Protein AF-A0A6M3LKE5-F1 (afdb_monomer)

Mean predicted aligned error: 8.98 Å

Secondary structure (DSSP, 8-state):
---------GGGGGGSPPPPTT-EEEEEEEEEETTT--EEEEEEEEEEETTTTEE--HHHHTSTTSSHHHHHHHHHHTTT-------PPP-SSSEEEEEEESS-TTSEEEEEGGGGTTS-----

Sequence (124 aa):
MMEIKFTKDYEFFRHDPPHNEGENVRTIVTIRDNKTGEERTYESYCIWDEDSQCPCTFIWEEGNYSCDCNRKIFFGQAMGEEYDDDETPCGDNAYSVKIVSKKNPSIVIYRDGYYELEATNERD

Structure (mmCIF, N/CA/C/O backbone):
data_AF-A0A6M3LKE5-F1
#
_entry.id   AF-A0A6M3LKE5-F1
#
loop_
_atom_site.group_PDB
_atom_site.id
_atom_site.type_symbol
_atom_site.label_atom_id
_atom_site.label_alt_id
_atom_site.label_comp_id
_ato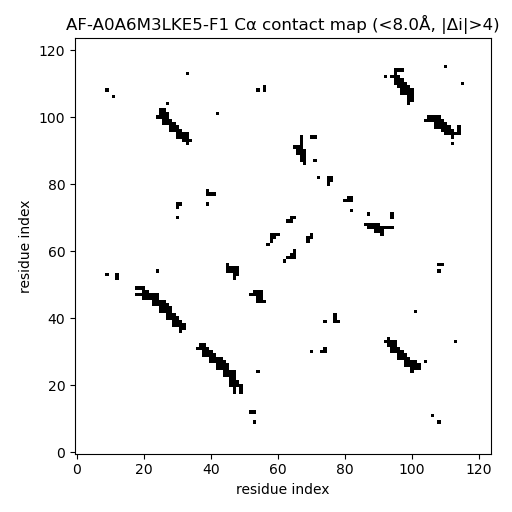m_site.label_asym_id
_atom_site.label_entity_id
_atom_site.label_seq_id
_atom_site.pdbx_PDB_ins_code
_atom_site.Cartn_x
_atom_site.Cartn_y
_atom_site.Cartn_z
_atom_site.occupancy
_atom_site.B_iso_or_equiv
_atom_site.auth_seq_id
_atom_site.auth_comp_id
_atom_site.auth_asym_id
_atom_site.auth_atom_id
_atom_site.pdbx_PDB_model_num
ATOM 1 N N . MET A 1 1 ? -18.842 -22.023 -0.835 1.00 36.53 1 MET A N 1
ATOM 2 C CA . MET A 1 1 ? -17.414 -21.722 -1.054 1.00 36.53 1 MET A CA 1
ATOM 3 C C . MET A 1 1 ? -17.371 -20.743 -2.202 1.00 36.53 1 MET A C 1
ATOM 5 O O . MET A 1 1 ? -17.731 -21.128 -3.304 1.00 36.53 1 MET A O 1
ATOM 9 N N . MET A 1 2 ? -17.113 -19.474 -1.911 1.00 27.34 2 MET A N 1
ATOM 10 C CA . MET A 1 2 ? -17.012 -18.429 -2.924 1.00 27.34 2 MET A CA 1
ATOM 11 C C . MET A 1 2 ? -15.529 -18.339 -3.287 1.00 27.34 2 MET A C 1
ATOM 13 O O . MET A 1 2 ? -14.712 -18.076 -2.409 1.00 27.34 2 MET A O 1
ATOM 17 N N . GLU A 1 3 ? -15.175 -18.683 -4.525 1.00 27.33 3 GLU A N 1
ATOM 18 C CA . GLU A 1 3 ? -13.821 -18.470 -5.040 1.00 27.33 3 GLU A CA 1
ATOM 19 C C . GLU A 1 3 ? -13.603 -16.964 -5.185 1.00 27.33 3 GLU A C 1
ATOM 21 O O . GLU A 1 3 ? -14.234 -16.316 -6.021 1.00 27.33 3 GLU A O 1
ATOM 26 N N . ILE A 1 4 ? -12.727 -16.412 -4.350 1.00 30.75 4 ILE A N 1
ATOM 27 C CA . ILE A 1 4 ? -12.214 -15.054 -4.511 1.00 30.75 4 ILE A CA 1
ATOM 28 C C . ILE A 1 4 ? -11.235 -15.108 -5.686 1.00 30.75 4 ILE A C 1
ATOM 30 O O . ILE A 1 4 ? -10.221 -15.805 -5.634 1.00 30.75 4 ILE A O 1
ATOM 34 N N . LYS A 1 5 ? -11.580 -14.437 -6.786 1.00 30.30 5 LYS A N 1
ATOM 35 C CA . LYS A 1 5 ? -10.706 -14.307 -7.953 1.00 30.30 5 LYS A CA 1
ATOM 36 C C . LYS A 1 5 ? -9.863 -13.051 -7.784 1.00 30.30 5 LYS A C 1
ATOM 38 O O . LYS A 1 5 ? -10.380 -11.948 -7.905 1.00 30.30 5 LYS A O 1
ATOM 43 N N . PHE A 1 6 ? -8.569 -13.241 -7.551 1.00 37.66 6 PHE A N 1
ATOM 44 C CA . PHE A 1 6 ? -7.561 -12.188 -7.604 1.00 37.66 6 PHE A CA 1
ATOM 45 C C . PHE A 1 6 ? -7.441 -11.678 -9.049 1.00 37.66 6 PHE A C 1
ATOM 47 O O . PHE A 1 6 ? -6.753 -12.285 -9.873 1.00 37.66 6 PHE A O 1
ATOM 54 N N . THR A 1 7 ? -8.137 -10.600 -9.407 1.00 42.12 7 THR A N 1
ATOM 55 C CA . THR A 1 7 ? -7.971 -9.966 -10.724 1.00 42.12 7 THR A CA 1
ATOM 56 C C . THR A 1 7 ? -6.764 -9.041 -10.675 1.00 42.12 7 THR A C 1
ATOM 58 O O . THR A 1 7 ? -6.846 -7.859 -10.346 1.00 42.12 7 THR A O 1
ATOM 61 N N . LYS A 1 8 ? -5.603 -9.627 -10.961 1.00 46.97 8 LYS A N 1
ATOM 62 C CA . LYS A 1 8 ? -4.346 -8.930 -11.223 1.00 46.97 8 LYS A CA 1
ATOM 63 C C . LYS A 1 8 ? -4.434 -8.255 -12.602 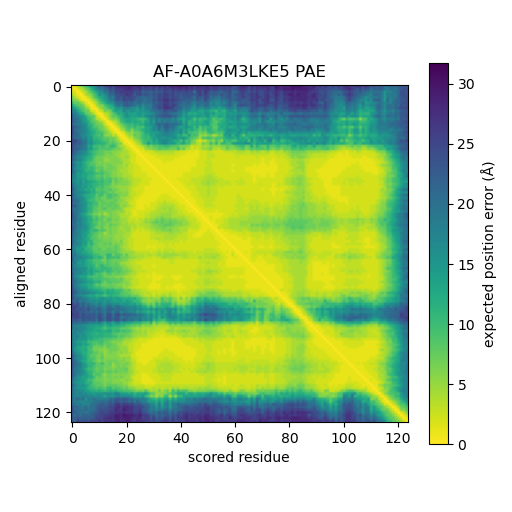1.00 46.97 8 LYS A C 1
ATOM 65 O O . LYS A 1 8 ? -3.956 -8.792 -13.598 1.00 46.97 8 LYS A O 1
ATOM 70 N N . ASP A 1 9 ? -5.089 -7.097 -12.675 1.00 48.12 9 ASP A N 1
ATOM 71 C CA . ASP A 1 9 ? -5.260 -6.335 -13.922 1.00 48.12 9 ASP A CA 1
ATOM 72 C C . ASP A 1 9 ? -3.975 -5.558 -14.283 1.00 48.12 9 ASP A C 1
A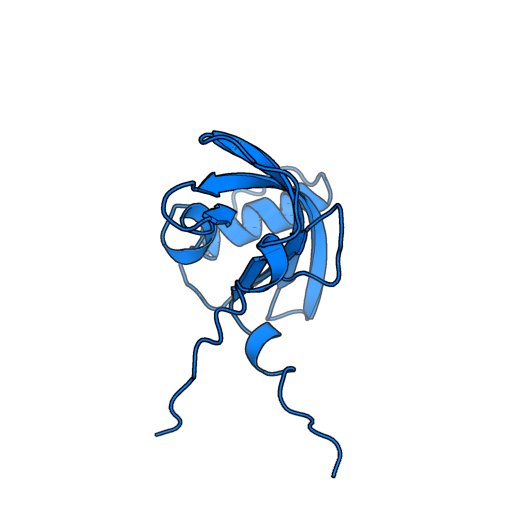TOM 74 O O . ASP A 1 9 ? -3.928 -4.329 -14.281 1.00 48.12 9 ASP A O 1
ATOM 78 N N . TYR A 1 10 ? -2.894 -6.278 -14.597 1.00 54.06 10 TYR A N 1
ATOM 79 C CA . TYR A 1 10 ? -1.591 -5.692 -14.953 1.00 54.06 10 TYR A CA 1
ATOM 80 C C . TYR A 1 10 ? -1.466 -5.279 -16.431 1.00 54.06 10 TYR A C 1
ATOM 82 O O . TYR A 1 10 ? -0.405 -4.837 -16.869 1.00 54.06 10 TYR A O 1
ATOM 90 N N . GLU A 1 11 ? -2.535 -5.382 -17.229 1.00 50.91 11 GLU A N 1
ATOM 91 C CA . GLU A 1 11 ? -2.486 -5.072 -18.669 1.00 50.91 11 GLU A CA 1
ATOM 92 C C . GLU A 1 11 ? -2.225 -3.582 -18.982 1.00 50.91 11 GLU A C 1
ATOM 94 O O . GLU A 1 11 ? -1.857 -3.243 -20.109 1.00 50.91 11 GLU A O 1
ATOM 99 N N . PHE A 1 12 ? -2.361 -2.687 -17.998 1.00 53.72 12 PHE A N 1
ATOM 100 C CA . PHE A 1 12 ? -2.334 -1.234 -18.201 1.00 53.72 12 PHE A CA 1
ATOM 101 C C . PHE A 1 12 ? -0.938 -0.604 -18.277 1.00 53.72 12 PHE A C 1
ATOM 103 O O . PHE A 1 12 ? -0.801 0.479 -18.847 1.00 53.72 12 PHE A O 1
ATOM 110 N N . PHE A 1 13 ? 0.105 -1.268 -17.770 1.00 55.84 13 PHE A N 1
ATOM 111 C CA . PHE A 1 13 ? 1.475 -0.738 -17.829 1.00 55.84 13 PHE A CA 1
ATOM 112 C C . PHE A 1 13 ? 2.159 -0.945 -19.192 1.00 55.84 13 PHE A C 1
ATOM 114 O O . PHE A 1 13 ? 3.233 -0.405 -19.434 1.00 55.84 13 PHE A O 1
ATOM 121 N N . ARG A 1 14 ? 1.509 -1.641 -20.139 1.00 54.97 14 ARG A N 1
ATOM 122 C CA . ARG A 1 14 ? 2.039 -1.899 -21.494 1.00 54.97 14 ARG A CA 1
ATOM 123 C C . ARG A 1 14 ? 2.285 -0.642 -22.340 1.00 54.97 14 ARG A C 1
ATOM 125 O O . ARG A 1 14 ? 2.947 -0.731 -23.372 1.00 54.97 14 ARG A O 1
ATOM 132 N N . HIS A 1 15 ? 1.715 0.500 -21.955 1.00 54.59 15 HIS A N 1
ATOM 133 C CA . HIS A 1 15 ? 1.816 1.763 -22.694 1.00 54.59 15 HIS A CA 1
ATOM 134 C C . HIS A 1 15 ? 2.663 2.830 -21.995 1.00 54.59 15 HIS A C 1
ATOM 136 O O . HIS A 1 15 ? 2.818 3.925 -22.543 1.00 54.59 15 HIS A O 1
ATOM 142 N N . ASP A 1 16 ? 3.208 2.537 -20.812 1.00 59.69 16 ASP A N 1
ATOM 143 C CA . ASP A 1 16 ? 4.211 3.410 -20.218 1.00 59.69 16 ASP A CA 1
ATOM 144 C C . ASP A 1 16 ? 5.548 3.258 -20.969 1.00 59.69 16 ASP A C 1
ATOM 146 O O . ASP A 1 16 ? 5.839 2.193 -21.524 1.00 59.69 16 ASP A O 1
ATOM 150 N N . PRO A 1 17 ? 6.344 4.341 -21.085 1.00 62.94 17 PRO A N 1
ATOM 151 C CA . PRO A 1 17 ? 7.688 4.242 -21.641 1.00 62.94 17 PRO A CA 1
ATOM 152 C C . PRO A 1 17 ? 8.494 3.188 -20.868 1.00 62.94 17 PRO A C 1
ATOM 154 O O . PRO A 1 17 ? 8.206 2.957 -19.695 1.00 62.94 17 PRO A O 1
ATOM 157 N N . PRO A 1 18 ? 9.491 2.552 -21.507 1.00 68.50 18 PRO A N 1
ATOM 158 C CA . PRO A 1 18 ? 10.247 1.478 -20.879 1.00 68.50 18 PRO A CA 1
ATOM 159 C C . PRO A 1 18 ? 10.843 1.958 -19.556 1.00 68.50 18 PRO A C 1
ATOM 161 O O . PRO A 1 18 ? 11.544 2.971 -19.517 1.00 68.50 18 PRO A O 1
ATOM 164 N N . HIS A 1 19 ? 10.530 1.222 -18.497 1.00 71.38 19 HIS A N 1
ATOM 165 C CA . HIS A 1 19 ? 11.152 1.360 -17.192 1.00 71.38 19 HIS A CA 1
ATOM 166 C C . HIS A 1 19 ? 12.364 0.433 -17.113 1.00 71.38 19 HIS A C 1
ATOM 168 O O . HIS A 1 19 ? 12.398 -0.594 -17.793 1.00 71.38 19 HIS A O 1
ATOM 174 N N . ASN A 1 20 ? 13.348 0.803 -16.295 1.00 76.12 20 ASN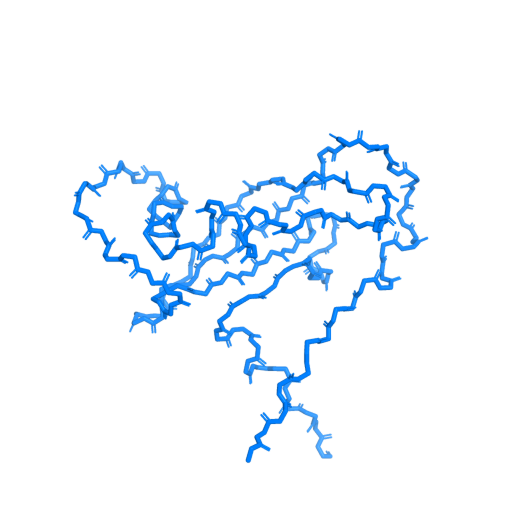 A N 1
ATOM 175 C CA . ASN A 1 20 ? 14.481 -0.074 -15.982 1.00 76.12 20 ASN A CA 1
ATOM 176 C C . ASN A 1 20 ? 14.277 -0.751 -14.618 1.00 76.12 20 ASN A C 1
ATOM 178 O O . ASN A 1 20 ? 13.576 -0.222 -13.750 1.00 76.12 20 ASN A O 1
ATOM 182 N N . GLU A 1 21 ? 14.938 -1.882 -14.398 1.00 70.12 21 GLU A N 1
ATOM 183 C CA . GLU A 1 21 ? 14.979 -2.588 -13.119 1.00 70.12 21 GLU A CA 1
ATOM 184 C C . GLU A 1 21 ? 15.431 -1.636 -12.010 1.00 70.12 21 GLU A C 1
ATOM 186 O O . GLU A 1 21 ? 16.386 -0.865 -12.159 1.00 70.12 21 GLU A O 1
ATOM 191 N N . GLY A 1 22 ? 14.726 -1.662 -10.879 1.00 70.62 22 GLY A N 1
ATOM 192 C CA . GLY A 1 22 ? 15.062 -0.798 -9.752 1.00 70.62 22 GLY A CA 1
ATOM 193 C C . GLY A 1 22 ? 14.569 0.646 -9.894 1.00 70.62 22 GLY A C 1
ATOM 194 O O . GLY A 1 22 ? 14.774 1.447 -8.980 1.00 70.62 22 GLY A O 1
ATOM 195 N N . GLU A 1 23 ? 13.913 1.011 -11.002 1.00 85.25 23 GLU A N 1
ATOM 196 C CA . GLU A 1 23 ? 13.320 2.338 -11.154 1.00 85.25 23 GLU A CA 1
ATOM 197 C C . GLU A 1 23 ? 12.169 2.544 -10.159 1.00 85.25 23 GLU A C 1
ATOM 199 O O . GLU A 1 23 ? 11.303 1.690 -9.979 1.00 85.25 23 GLU A O 1
ATOM 204 N N . ASN A 1 24 ? 12.135 3.713 -9.517 1.00 86.00 24 ASN A N 1
ATOM 205 C CA . ASN A 1 24 ? 11.065 4.066 -8.591 1.00 86.00 24 ASN A CA 1
ATOM 206 C C . ASN A 1 24 ? 9.837 4.595 -9.344 1.00 86.00 24 ASN A C 1
ATOM 208 O O . ASN A 1 24 ? 9.824 5.733 -9.826 1.00 86.00 24 ASN A O 1
ATOM 212 N N . VAL A 1 25 ? 8.759 3.815 -9.347 1.00 88.25 25 VAL A N 1
ATOM 213 C CA . VAL A 1 25 ? 7.435 4.242 -9.804 1.00 88.25 25 VAL A CA 1
ATOM 214 C C . VAL A 1 25 ? 6.747 5.006 -8.684 1.00 88.25 25 VAL A C 1
ATOM 216 O O . VAL A 1 25 ? 6.504 4.462 -7.611 1.00 88.25 25 VAL A O 1
ATOM 219 N N . ARG A 1 26 ? 6.398 6.275 -8.921 1.00 92.38 26 ARG A N 1
ATOM 220 C CA . ARG A 1 26 ? 5.687 7.095 -7.926 1.00 92.38 26 ARG A CA 1
ATOM 221 C C . ARG A 1 26 ? 4.258 6.604 -7.728 1.00 92.38 26 ARG A C 1
ATOM 223 O O . ARG A 1 26 ? 3.493 6.497 -8.690 1.00 92.38 26 ARG A O 1
ATOM 230 N N . THR A 1 27 ? 3.873 6.422 -6.474 1.00 93.69 27 THR A N 1
ATOM 231 C CA . THR A 1 27 ? 2.564 5.900 -6.089 1.00 93.69 27 THR A CA 1
ATOM 232 C C . THR A 1 27 ? 1.883 6.783 -5.056 1.00 93.69 27 THR A C 1
ATOM 234 O O . THR A 1 27 ? 2.506 7.615 -4.394 1.00 93.69 27 THR A O 1
ATOM 237 N N . ILE A 1 28 ? 0.572 6.609 -4.951 1.00 94.88 28 ILE A N 1
ATOM 238 C CA . ILE A 1 28 ? -0.241 7.123 -3.856 1.00 94.88 28 ILE A CA 1
ATOM 239 C C . ILE A 1 28 ? -0.727 5.908 -3.070 1.00 94.88 28 ILE A C 1
ATOM 241 O O . ILE A 1 28 ? -1.362 5.024 -3.648 1.00 94.88 28 ILE A O 1
ATOM 245 N N . VAL A 1 29 ? -0.402 5.860 -1.780 1.0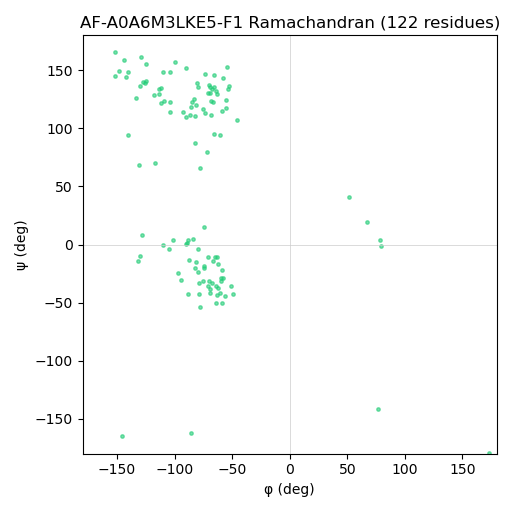0 95.50 29 VAL A N 1
ATOM 246 C CA . VAL A 1 29 ? -0.805 4.793 -0.861 1.00 95.50 29 VAL A CA 1
ATOM 247 C C . VAL A 1 29 ? -1.928 5.324 0.012 1.00 95.50 29 VAL A C 1
ATOM 249 O O . VAL A 1 29 ? -1.751 6.325 0.701 1.00 95.50 29 VAL A O 1
ATOM 252 N N . THR A 1 30 ? -3.069 4.647 -0.009 1.00 95.81 30 THR A N 1
ATOM 253 C CA . THR A 1 30 ? -4.189 4.880 0.900 1.00 95.81 30 THR A CA 1
ATOM 254 C C . THR A 1 30 ? -4.293 3.702 1.858 1.00 95.81 30 THR A C 1
ATOM 256 O O . THR A 1 30 ? -4.444 2.561 1.421 1.00 95.81 30 THR A O 1
ATOM 259 N N . ILE A 1 31 ? -4.245 3.980 3.158 1.00 95.56 31 ILE A N 1
ATOM 260 C CA . ILE A 1 31 ? -4.453 2.998 4.224 1.00 95.56 31 ILE A CA 1
ATOM 261 C C . ILE A 1 31 ? -5.758 3.340 4.931 1.00 95.56 31 ILE A C 1
ATOM 263 O O . ILE A 1 31 ? -6.014 4.503 5.239 1.00 95.56 31 ILE A O 1
ATOM 267 N N . ARG A 1 32 ? -6.581 2.325 5.176 1.00 95.62 32 ARG A N 1
ATOM 268 C CA . ARG A 1 32 ? -7.857 2.436 5.878 1.00 95.62 32 ARG A CA 1
ATOM 269 C C . ARG A 1 32 ? -7.792 1.691 7.199 1.00 95.62 32 ARG A C 1
ATOM 271 O O . ARG A 1 32 ? -7.449 0.515 7.185 1.00 95.62 32 ARG A O 1
ATOM 278 N N . ASP A 1 33 ? -8.183 2.331 8.293 1.00 94.56 33 ASP A N 1
ATOM 279 C CA . ASP A 1 33 ? -8.533 1.635 9.534 1.00 94.56 33 ASP A CA 1
ATOM 280 C C . ASP A 1 33 ? -9.915 0.988 9.353 1.00 94.56 33 ASP A C 1
ATOM 282 O O . ASP A 1 33 ? -10.923 1.665 9.136 1.00 94.56 33 ASP A O 1
ATOM 286 N N . ASN A 1 34 ? -9.981 -0.340 9.418 1.00 94.56 34 ASN A N 1
ATOM 287 C CA . ASN A 1 34 ? -11.213 -1.079 9.147 1.00 94.56 34 ASN A CA 1
ATOM 288 C C . ASN A 1 34 ? -12.236 -0.980 10.284 1.00 94.56 34 ASN A C 1
ATOM 290 O O . ASN A 1 34 ? -13.426 -1.211 10.062 1.00 94.56 34 ASN A O 1
ATOM 294 N N . LYS A 1 35 ? -11.798 -0.626 11.495 1.00 92.94 35 LYS A N 1
ATOM 295 C CA . LYS A 1 35 ? -12.672 -0.445 12.654 1.00 92.94 35 LYS A CA 1
ATOM 296 C C . LYS A 1 35 ? -13.384 0.902 12.600 1.00 92.94 35 LYS A C 1
ATOM 298 O O . LYS A 1 35 ? -14.567 0.969 12.928 1.00 92.94 35 LYS A O 1
ATOM 303 N N . THR A 1 36 ? -12.672 1.967 12.235 1.00 94.19 36 THR A N 1
ATOM 304 C CA . THR A 1 36 ? -13.215 3.340 12.227 1.00 94.19 36 THR A CA 1
ATOM 305 C C . THR A 1 36 ? -13.706 3.779 10.849 1.00 94.19 36 THR A C 1
ATOM 307 O O . THR A 1 36 ? -14.577 4.641 10.755 1.00 94.19 36 THR A O 1
ATOM 310 N N . GLY A 1 37 ? -13.178 3.175 9.783 1.00 94.06 37 GLY A N 1
ATOM 311 C CA . GLY A 1 37 ? -13.401 3.586 8.401 1.00 94.06 37 GLY A CA 1
ATOM 312 C C . GLY A 1 37 ? -12.571 4.798 7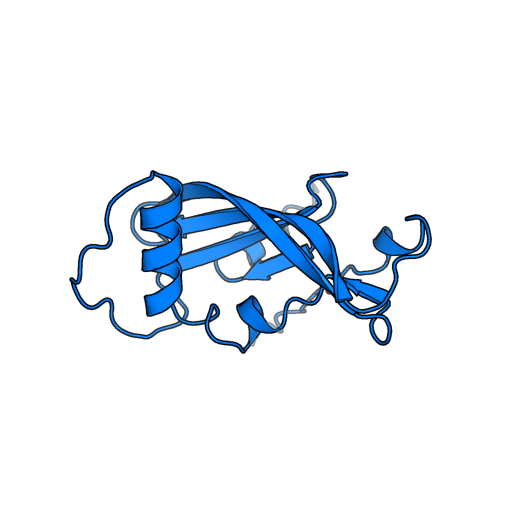.973 1.00 94.06 37 GLY A C 1
ATOM 313 O O . GLY A 1 37 ? -12.754 5.270 6.854 1.00 94.06 37 GLY A O 1
ATOM 314 N N . GLU A 1 38 ? -11.687 5.315 8.832 1.00 95.00 38 GLU A N 1
ATOM 315 C CA . GLU A 1 38 ? -10.814 6.438 8.495 1.00 95.00 38 GLU A CA 1
ATOM 316 C C . GLU A 1 38 ? -9.787 6.019 7.438 1.00 95.00 38 GLU A C 1
ATOM 318 O O . GLU A 1 38 ? -9.144 4.975 7.553 1.00 95.00 38 GLU A O 1
ATOM 323 N N . GLU A 1 39 ? -9.621 6.855 6.413 1.00 96.00 39 GLU A N 1
ATOM 324 C CA . GLU A 1 39 ? -8.638 6.664 5.352 1.00 96.00 39 GLU A CA 1
ATOM 325 C C . GLU A 1 39 ? -7.579 7.759 5.413 1.00 96.00 39 GLU A C 1
ATOM 327 O O . GLU A 1 39 ? -7.888 8.950 5.490 1.00 96.00 39 GLU A O 1
ATOM 332 N N . ARG A 1 40 ? -6.315 7.353 5.314 1.00 94.94 40 ARG A N 1
ATOM 333 C CA . ARG A 1 40 ? -5.168 8.257 5.246 1.00 94.94 40 ARG A CA 1
ATOM 334 C C . ARG A 1 40 ? -4.352 7.949 4.011 1.00 94.94 40 ARG A C 1
ATOM 336 O O . ARG A 1 40 ? -4.201 6.792 3.626 1.00 94.94 40 ARG A O 1
ATOM 343 N N . THR A 1 41 ? -3.858 8.999 3.365 1.00 94.94 41 THR A N 1
ATOM 344 C CA . THR A 1 41 ? -3.179 8.892 2.074 1.00 94.94 41 THR A CA 1
ATOM 345 C C . THR A 1 41 ? -1.853 9.629 2.097 1.00 94.94 41 THR A C 1
ATOM 347 O O . THR A 1 41 ? -1.786 10.759 2.572 1.00 94.94 41 THR A O 1
ATOM 350 N N . TYR A 1 42 ? -0.817 9.012 1.537 1.00 93.94 42 TYR A N 1
ATOM 351 C CA . TYR A 1 42 ? 0.499 9.623 1.390 1.00 93.94 42 TYR A CA 1
ATOM 352 C C . TYR A 1 42 ? 1.172 9.197 0.081 1.00 93.94 42 TYR A C 1
ATOM 354 O O . TYR A 1 42 ? 0.814 8.196 -0.545 1.00 93.94 42 TYR A O 1
ATOM 362 N N . GLU A 1 43 ? 2.141 9.995 -0.362 1.00 94.00 43 GLU A N 1
ATOM 363 C CA . GLU A 1 43 ? 2.942 9.668 -1.539 1.00 94.00 43 GLU A CA 1
ATOM 364 C C . GLU A 1 43 ? 4.043 8.671 -1.184 1.00 94.00 43 GLU A C 1
ATOM 366 O O . GLU A 1 43 ? 4.715 8.804 -0.162 1.00 94.00 43 GLU A O 1
ATOM 371 N N . SER A 1 44 ? 4.264 7.695 -2.059 1.00 93.25 44 SER A N 1
ATOM 372 C CA . SER A 1 44 ? 5.322 6.702 -1.904 1.00 93.25 44 SER A CA 1
ATOM 373 C C . SER A 1 44 ? 5.889 6.298 -3.267 1.00 93.25 44 SER A C 1
ATOM 375 O O . SER A 1 44 ? 5.704 6.987 -4.279 1.00 93.25 44 SER A O 1
ATOM 377 N N . TYR A 1 45 ? 6.627 5.197 -3.289 1.00 92.25 45 TYR A N 1
ATOM 378 C CA . TYR A 1 45 ? 7.144 4.585 -4.496 1.00 92.25 45 TYR A CA 1
ATOM 379 C C . TYR A 1 45 ? 7.056 3.061 -4.415 1.00 92.25 45 TYR A C 1
ATOM 381 O O . TYR A 1 45 ? 7.165 2.469 -3.343 1.00 92.25 45 TYR A O 1
ATOM 389 N N . CYS A 1 46 ? 6.872 2.438 -5.571 1.00 90.31 46 CYS A N 1
ATOM 390 C CA . CYS A 1 46 ? 7.098 1.014 -5.784 1.00 90.31 46 CYS A CA 1
ATOM 391 C C . CYS A 1 46 ? 8.330 0.858 -6.674 1.00 90.31 46 CYS A C 1
ATOM 393 O O . CYS A 1 46 ? 8.593 1.706 -7.527 1.00 90.31 46 CYS A O 1
ATOM 395 N N . ILE A 1 47 ? 9.073 -0.224 -6.485 1.00 89.25 47 ILE A N 1
ATOM 396 C CA . ILE A 1 47 ? 10.200 -0.560 -7.357 1.00 89.25 47 ILE A CA 1
ATOM 397 C C . ILE A 1 47 ? 9.638 -1.210 -8.622 1.00 89.25 47 ILE A C 1
ATOM 399 O O . ILE A 1 47 ? 8.741 -2.038 -8.516 1.00 89.25 47 ILE A O 1
ATOM 403 N N . TRP A 1 48 ? 10.121 -0.845 -9.804 1.00 88.38 48 TRP A N 1
ATOM 404 C CA . TRP A 1 48 ? 9.776 -1.539 -11.042 1.00 88.38 48 TRP A CA 1
ATOM 405 C C . TRP A 1 48 ? 10.429 -2.927 -11.098 1.00 88.38 48 TRP A C 1
ATOM 407 O O . TRP A 1 48 ? 11.635 -3.047 -10.876 1.00 88.38 48 TRP A O 1
ATOM 417 N N . ASP A 1 49 ? 9.630 -3.950 -11.403 1.00 84.25 49 ASP A N 1
ATOM 418 C CA . ASP A 1 49 ? 10.075 -5.323 -11.654 1.00 84.25 49 ASP A CA 1
ATOM 419 C C . ASP A 1 49 ? 10.045 -5.596 -13.168 1.00 84.25 49 ASP A C 1
ATOM 421 O O . ASP A 1 49 ? 8.973 -5.587 -13.781 1.00 84.25 49 ASP A O 1
ATOM 425 N N . GLU A 1 50 ? 11.219 -5.813 -13.772 1.00 80.75 50 GLU A N 1
ATOM 426 C CA . GLU A 1 50 ? 11.356 -6.105 -15.208 1.00 80.75 50 GLU A CA 1
ATOM 427 C C . GLU A 1 50 ? 10.821 -7.488 -15.591 1.00 80.75 50 GLU A C 1
ATOM 429 O O . GLU A 1 50 ? 10.300 -7.647 -16.696 1.00 80.75 50 GLU A O 1
ATOM 434 N N . ASP A 1 51 ? 10.900 -8.479 -14.699 1.00 81.38 51 ASP A N 1
ATOM 435 C CA . ASP A 1 51 ? 10.428 -9.834 -14.995 1.00 81.38 51 ASP A CA 1
ATOM 436 C C . ASP A 1 51 ? 8.897 -9.847 -15.102 1.00 81.38 51 ASP A C 1
ATOM 438 O O . ASP A 1 51 ? 8.320 -10.450 -16.014 1.00 81.38 51 ASP A O 1
ATOM 442 N N . SER A 1 52 ? 8.236 -9.126 -14.193 1.00 79.94 52 SER A N 1
ATOM 443 C CA . SER A 1 52 ? 6.774 -8.993 -14.159 1.00 79.94 52 SER A CA 1
ATOM 444 C C . SER A 1 52 ? 6.243 -7.846 -15.030 1.00 79.94 52 SER A C 1
ATOM 446 O O . SER A 1 52 ? 5.040 -7.782 -15.291 1.00 79.94 52 SER A O 1
ATOM 448 N N . GLN A 1 53 ? 7.119 -6.944 -15.490 1.00 82.31 53 GLN A N 1
ATOM 449 C CA . GLN A 1 53 ? 6.782 -5.716 -16.222 1.00 82.31 53 GLN A CA 1
ATOM 450 C C . GLN A 1 53 ? 5.713 -4.865 -15.513 1.00 82.31 53 GLN A C 1
ATOM 452 O O . GLN A 1 53 ? 4.798 -4.322 -16.143 1.00 82.31 53 GLN A O 1
ATOM 457 N N . CYS A 1 54 ? 5.812 -4.762 -14.187 1.00 84.44 54 CYS A N 1
ATOM 458 C CA . CYS A 1 54 ? 4.908 -3.966 -13.364 1.00 84.44 54 CYS A CA 1
ATOM 459 C C . CYS A 1 54 ? 5.599 -3.459 -12.086 1.00 84.44 54 CYS A C 1
ATOM 461 O O . CYS A 1 54 ? 6.661 -3.957 -11.708 1.00 84.44 54 CYS A O 1
ATOM 463 N N . PRO A 1 55 ? 5.009 -2.486 -11.366 1.00 89.38 55 PRO A N 1
ATOM 464 C CA . PRO A 1 55 ? 5.513 -2.106 -10.052 1.00 89.38 55 PRO A CA 1
ATOM 465 C C . PRO A 1 55 ? 5.411 -3.282 -9.068 1.00 89.38 55 PRO A C 1
ATOM 467 O O . PRO A 1 55 ? 4.349 -3.882 -8.920 1.00 89.38 55 PRO A O 1
ATOM 470 N N . CYS A 1 56 ? 6.507 -3.587 -8.380 1.00 89.75 56 CYS A N 1
ATOM 471 C CA . CYS A 1 56 ? 6.617 -4.648 -7.391 1.00 89.75 56 CYS A CA 1
ATOM 472 C C . CYS A 1 56 ? 5.788 -4.328 -6.140 1.00 89.75 56 CYS A C 1
ATOM 474 O O . CYS A 1 56 ? 5.975 -3.299 -5.478 1.00 89.75 56 CYS A O 1
ATOM 476 N N . THR A 1 57 ? 4.888 -5.247 -5.804 1.00 91.88 57 THR A N 1
ATOM 477 C CA . THR A 1 57 ? 3.961 -5.164 -4.669 1.00 91.88 57 THR A CA 1
ATOM 478 C C . THR A 1 57 ? 4.360 -6.068 -3.505 1.00 91.88 57 THR A C 1
ATOM 480 O O . THR A 1 57 ? 3.755 -5.972 -2.439 1.00 91.88 57 THR A O 1
ATOM 483 N N . PHE A 1 58 ? 5.418 -6.879 -3.652 1.00 90.81 58 PHE A N 1
ATOM 484 C CA . PHE A 1 58 ? 5.845 -7.879 -2.666 1.00 90.81 58 PHE A CA 1
ATOM 485 C C . PHE A 1 58 ? 5.953 -7.322 -1.244 1.00 90.81 58 PHE A C 1
ATOM 487 O O . PHE A 1 58 ? 5.485 -7.955 -0.306 1.00 90.81 58 PHE A O 1
ATOM 494 N N . ILE A 1 59 ? 6.515 -6.118 -1.065 1.00 92.12 59 ILE A N 1
ATOM 495 C CA . ILE A 1 59 ? 6.688 -5.529 0.273 1.00 92.12 59 ILE A CA 1
ATOM 496 C C . ILE A 1 59 ? 5.356 -5.337 1.019 1.00 92.12 59 ILE A C 1
ATOM 498 O O . ILE A 1 59 ? 5.345 -5.409 2.245 1.00 92.12 59 ILE A O 1
ATOM 502 N N . TRP A 1 60 ? 4.260 -5.131 0.282 1.00 92.94 60 TRP A N 1
ATOM 503 C CA . TRP A 1 60 ? 2.897 -4.936 0.783 1.00 92.94 60 TRP A CA 1
ATOM 504 C C . TRP A 1 60 ? 2.068 -6.224 0.823 1.00 92.94 60 TRP A C 1
ATOM 506 O O . TRP A 1 60 ? 1.194 -6.338 1.681 1.00 92.94 60 TRP A O 1
ATOM 516 N N . GLU A 1 61 ? 2.334 -7.156 -0.096 1.00 90.81 61 GLU A N 1
ATOM 517 C CA . GLU A 1 61 ? 1.653 -8.455 -0.202 1.00 90.81 61 GLU A CA 1
ATOM 518 C C . GLU A 1 61 ? 2.166 -9.450 0.842 1.00 90.81 61 GLU A C 1
ATOM 520 O O . GLU A 1 61 ? 1.399 -9.997 1.626 1.00 90.81 61 GLU A O 1
ATOM 525 N N . GLU A 1 62 ? 3.480 -9.661 0.883 1.00 89.81 62 GLU A N 1
ATOM 526 C CA . GLU A 1 62 ? 4.103 -10.745 1.656 1.00 89.81 62 GLU A CA 1
ATOM 527 C C . GLU A 1 62 ? 5.291 -10.271 2.507 1.00 89.81 62 GLU A C 1
ATOM 529 O O . GLU A 1 62 ? 5.759 -10.982 3.396 1.00 89.81 62 GLU A O 1
ATOM 534 N N . GLY A 1 63 ? 5.798 -9.068 2.243 1.00 90.06 63 GLY A N 1
ATOM 535 C CA . GLY A 1 63 ? 6.937 -8.488 2.937 1.00 90.06 63 GLY A CA 1
ATOM 536 C C . GLY A 1 63 ? 6.559 -7.764 4.226 1.00 90.06 63 GLY A C 1
ATOM 537 O O . GLY A 1 63 ? 5.485 -7.929 4.787 1.00 90.06 63 GLY A O 1
ATOM 538 N N . ASN A 1 64 ? 7.466 -6.916 4.712 1.00 90.12 64 ASN A N 1
ATOM 539 C CA . ASN A 1 64 ? 7.312 -6.276 6.017 1.00 90.12 64 ASN A CA 1
ATOM 540 C C . ASN A 1 64 ? 6.019 -5.441 6.143 1.00 90.12 64 ASN A C 1
ATOM 542 O O . ASN A 1 64 ? 5.492 -5.305 7.239 1.00 90.12 64 ASN A O 1
ATOM 546 N N . TYR A 1 65 ? 5.487 -4.873 5.057 1.00 93.62 65 TYR A N 1
ATOM 547 C CA . TYR A 1 65 ? 4.340 -3.955 5.117 1.00 93.62 65 TYR A CA 1
ATOM 548 C C . TYR A 1 65 ? 2.985 -4.679 5.014 1.00 93.62 65 TYR A C 1
ATOM 550 O O . TYR A 1 65 ? 1.938 -4.027 5.051 1.00 93.62 65 TYR A O 1
ATOM 558 N N . SER A 1 66 ? 2.985 -6.014 4.912 1.00 94.19 66 SER A N 1
ATOM 559 C CA . SER A 1 66 ? 1.757 -6.815 4.900 1.00 94.19 66 SER A CA 1
ATOM 560 C C . SER A 1 66 ? 1.065 -6.848 6.269 1.00 94.19 66 SER A C 1
ATOM 562 O O . SER A 1 66 ? -0.154 -6.755 6.323 1.00 94.19 66 SER A O 1
ATOM 564 N N . CYS A 1 67 ? 1.831 -6.864 7.366 1.00 93.56 67 CYS A N 1
ATOM 565 C CA . CYS A 1 67 ? 1.314 -6.919 8.739 1.00 93.56 67 CYS A CA 1
ATOM 566 C C . CYS A 1 67 ? 0.602 -5.626 9.178 1.00 93.56 67 CYS A C 1
ATOM 568 O O . CYS A 1 67 ? 1.158 -4.530 9.063 1.00 93.56 67 CYS A O 1
ATOM 570 N N . ASP A 1 68 ? -0.556 -5.765 9.829 1.00 94.12 68 ASP A N 1
ATOM 571 C CA . ASP A 1 68 ? -1.317 -4.696 10.497 1.00 94.12 68 ASP A CA 1
ATOM 572 C C . ASP A 1 68 ? -0.460 -3.861 11.454 1.00 94.12 68 ASP A C 1
ATOM 574 O O . ASP A 1 68 ? -0.618 -2.642 11.547 1.00 94.12 68 ASP A O 1
ATOM 578 N N . CYS A 1 69 ? 0.489 -4.517 12.124 1.00 91.75 69 CYS A N 1
ATOM 579 C CA . CYS A 1 69 ? 1.456 -3.881 13.004 1.00 91.75 69 CYS A CA 1
ATOM 580 C C . CYS A 1 69 ? 2.251 -2.778 12.286 1.00 91.75 69 CYS A C 1
ATOM 582 O O . CYS A 1 69 ? 2.367 -1.670 12.803 1.00 91.75 69 CYS A O 1
ATOM 584 N N . ASN A 1 70 ? 2.719 -3.029 11.059 1.00 93.25 70 ASN A N 1
ATOM 585 C CA . ASN A 1 70 ? 3.395 -2.022 10.241 1.00 93.25 70 ASN A CA 1
ATOM 586 C C . ASN A 1 70 ? 2.397 -1.064 9.571 1.00 93.25 70 ASN A C 1
ATOM 588 O O . ASN A 1 70 ? 2.681 0.125 9.437 1.00 93.25 70 ASN A O 1
ATOM 592 N N . ARG A 1 71 ? 1.201 -1.532 9.194 1.00 93.75 71 ARG A N 1
ATOM 593 C CA . ARG A 1 71 ? 0.173 -0.670 8.582 1.00 93.75 71 ARG A CA 1
ATOM 594 C C . ARG A 1 71 ? -0.295 0.443 9.513 1.00 93.75 71 ARG A C 1
ATOM 596 O O . ARG A 1 71 ? -0.461 1.564 9.036 1.00 93.75 71 ARG A O 1
ATOM 603 N N . LYS A 1 72 ? -0.420 0.197 10.823 1.00 92.69 72 LYS A N 1
ATOM 604 C CA . LYS A 1 72 ? -0.692 1.271 11.797 1.00 92.69 72 LYS A CA 1
ATOM 605 C C . LYS A 1 72 ? 0.408 2.328 11.804 1.00 92.69 72 LYS A C 1
ATOM 607 O O . LYS A 1 72 ? 0.098 3.515 11.850 1.00 92.69 72 LYS A O 1
ATOM 612 N N . ILE A 1 73 ? 1.675 1.915 11.735 1.00 90.88 73 ILE A N 1
ATOM 613 C CA . ILE A 1 73 ? 2.813 2.846 11.711 1.00 90.88 73 ILE A CA 1
ATOM 614 C C . ILE A 1 73 ? 2.682 3.779 10.513 1.00 90.88 73 ILE A C 1
ATOM 616 O O . ILE A 1 73 ? 2.717 4.998 10.670 1.00 90.88 73 ILE A O 1
ATOM 620 N N . PHE A 1 74 ? 2.457 3.217 9.327 1.00 92.31 74 PHE A N 1
ATOM 621 C CA . PHE A 1 74 ? 2.265 4.009 8.115 1.00 92.31 74 PHE A CA 1
ATOM 622 C C . PHE A 1 74 ? 1.009 4.885 8.174 1.00 92.31 74 PHE A C 1
ATOM 624 O O . PHE A 1 74 ? 1.029 6.020 7.701 1.00 92.31 74 PHE A O 1
ATOM 631 N N . PHE A 1 75 ? -0.068 4.396 8.793 1.00 93.25 75 PHE A N 1
ATOM 632 C CA . PHE A 1 75 ? -1.292 5.162 9.014 1.00 93.25 75 PHE A CA 1
ATOM 633 C C . PHE A 1 75 ? -1.053 6.384 9.920 1.00 93.25 75 PHE A C 1
ATOM 635 O O . PHE A 1 75 ? -1.506 7.481 9.596 1.00 93.25 75 PHE A O 1
ATOM 642 N N . GLY A 1 76 ? -0.294 6.240 11.011 1.00 89.19 76 GLY A N 1
ATOM 643 C CA . GLY A 1 76 ? 0.129 7.362 11.863 1.00 89.19 76 GLY A CA 1
ATOM 644 C C . GLY A 1 76 ? 1.034 8.349 11.117 1.00 89.19 76 GLY A C 1
ATOM 645 O O . GLY A 1 76 ? 0.755 9.549 11.040 1.00 89.19 76 GLY A O 1
ATOM 646 N N . GLN A 1 77 ? 2.072 7.829 10.456 1.00 86.50 77 GLN A N 1
ATOM 647 C CA . GLN A 1 77 ? 3.047 8.630 9.705 1.00 86.50 77 GLN A CA 1
ATOM 648 C C . GLN A 1 77 ? 2.418 9.459 8.580 1.00 86.50 77 GLN A C 1
ATOM 650 O O . GLN A 1 77 ? 2.887 10.564 8.305 1.00 86.50 77 GLN A O 1
ATOM 655 N N . ALA A 1 78 ? 1.339 8.976 7.957 1.00 87.50 78 ALA A N 1
ATOM 656 C CA . ALA A 1 78 ? 0.613 9.713 6.924 1.00 87.50 78 ALA A CA 1
ATOM 657 C C . ALA A 1 78 ? 0.057 11.070 7.409 1.00 87.50 78 ALA A C 1
ATOM 659 O O . ALA A 1 78 ? -0.166 11.959 6.590 1.00 87.50 78 ALA A O 1
ATOM 660 N N . MET A 1 79 ? -0.133 11.250 8.721 1.00 82.00 79 MET A N 1
ATOM 661 C CA . MET A 1 79 ? -0.575 12.508 9.342 1.00 82.00 79 MET A CA 1
ATOM 662 C C . MET A 1 79 ? 0.565 13.303 9.994 1.00 82.00 79 MET A C 1
ATOM 664 O O . MET A 1 79 ? 0.322 14.341 10.607 1.00 82.00 79 MET A O 1
ATOM 668 N N . GLY A 1 80 ? 1.812 12.837 9.864 1.00 79.12 80 GLY A N 1
ATOM 669 C CA . GLY A 1 80 ? 2.952 13.404 10.586 1.00 79.12 80 GLY A CA 1
ATOM 670 C C . GLY A 1 80 ? 2.882 13.172 12.097 1.00 79.12 80 GLY A C 1
ATOM 671 O O . GLY A 1 80 ? 3.536 13.895 12.846 1.00 79.12 80 GLY A O 1
ATOM 672 N N . GLU A 1 81 ? 2.079 12.201 12.544 1.00 79.62 81 GLU A N 1
ATOM 673 C CA . GLU A 1 81 ? 2.032 11.787 13.943 1.00 79.62 81 GLU A CA 1
ATOM 674 C C . GLU A 1 81 ? 3.344 11.069 14.293 1.00 79.62 81 GLU A C 1
ATOM 676 O O . GLU A 1 81 ? 3.874 10.280 13.501 1.00 79.62 81 GLU A O 1
ATOM 681 N N . GLU A 1 82 ? 3.891 11.368 15.472 1.00 70.06 82 GLU A N 1
ATOM 682 C CA . GLU A 1 82 ? 5.011 10.599 16.007 1.00 70.06 82 GLU A CA 1
ATOM 683 C C . GLU A 1 82 ? 4.548 9.171 16.307 1.00 70.06 82 GLU A C 1
ATOM 685 O O . GLU A 1 82 ? 3.393 8.935 16.664 1.00 70.06 82 GLU A O 1
ATOM 690 N N . TYR A 1 83 ? 5.453 8.212 16.121 1.00 66.00 83 TYR A N 1
ATOM 691 C CA . TYR A 1 83 ? 5.181 6.806 16.391 1.00 66.00 83 TYR A CA 1
ATOM 692 C C . TYR A 1 83 ? 4.789 6.626 17.862 1.00 66.00 83 TYR A C 1
ATOM 694 O O . TYR A 1 83 ? 5.600 6.863 18.758 1.00 66.00 83 TYR A O 1
ATOM 702 N N . ASP A 1 84 ? 3.544 6.212 18.084 1.00 62.66 84 ASP A N 1
ATOM 703 C CA . ASP A 1 84 ? 3.073 5.742 19.379 1.00 62.66 84 ASP A CA 1
ATOM 704 C C . ASP A 1 84 ? 3.397 4.247 19.488 1.00 62.66 84 ASP A C 1
ATOM 706 O O . ASP A 1 84 ? 2.923 3.445 18.677 1.00 62.66 84 ASP A O 1
ATOM 710 N N . ASP A 1 85 ? 4.229 3.891 20.469 1.00 60.44 85 ASP A N 1
ATOM 711 C CA . ASP A 1 85 ? 4.733 2.529 20.710 1.00 60.44 85 ASP A CA 1
ATOM 712 C C . ASP A 1 85 ? 3.679 1.597 21.329 1.00 60.44 85 ASP A C 1
ATOM 714 O O . ASP A 1 85 ? 3.993 0.521 21.835 1.00 60.44 85 ASP A O 1
ATOM 718 N N . ASP A 1 86 ? 2.406 1.994 21.294 1.00 65.00 86 ASP A N 1
ATOM 719 C CA . ASP A 1 86 ? 1.288 1.107 21.578 1.00 65.00 86 ASP A CA 1
ATOM 720 C C . ASP A 1 86 ? 1.287 -0.050 20.562 1.00 65.00 86 ASP A C 1
ATOM 722 O O . ASP A 1 86 ? 0.745 0.057 19.445 1.00 65.00 86 ASP A O 1
ATOM 726 N N . GLU A 1 87 ? 1.916 -1.156 20.985 1.00 69.50 87 GLU A N 1
ATOM 727 C CA . GLU A 1 87 ? 2.072 -2.410 20.253 1.00 69.50 87 GLU A CA 1
ATOM 728 C C . GLU A 1 87 ? 0.737 -2.802 19.629 1.00 69.50 87 GLU A C 1
ATOM 730 O O . GLU A 1 87 ? -0.219 -3.215 20.292 1.00 69.50 87 GLU A O 1
ATOM 735 N N . THR A 1 88 ? 0.655 -2.653 18.313 1.00 79.62 88 THR A N 1
ATOM 736 C CA . THR A 1 88 ? -0.505 -3.145 17.581 1.00 79.62 88 THR A CA 1
ATOM 737 C C . THR A 1 88 ? -0.298 -4.609 17.300 1.00 79.62 88 THR A C 1
ATOM 739 O O . THR A 1 88 ? 0.737 -4.956 16.726 1.00 79.62 88 THR A O 1
ATOM 742 N N . PRO A 1 89 ? -1.249 -5.471 17.705 1.00 88.50 89 PRO A N 1
ATOM 743 C CA . PRO A 1 89 ? -1.132 -6.891 17.452 1.00 88.50 89 PRO A CA 1
ATOM 744 C C . PRO A 1 89 ? -0.878 -7.149 15.970 1.00 88.50 89 PRO A C 1
ATOM 746 O O . PRO A 1 89 ? -1.522 -6.548 15.107 1.00 88.50 89 PRO A O 1
ATOM 749 N N . CYS A 1 90 ? 0.048 -8.059 15.681 1.00 91.62 90 CYS A N 1
ATOM 750 C CA . CYS A 1 90 ? 0.210 -8.563 14.327 1.00 91.62 90 CYS A CA 1
ATOM 751 C C . CYS A 1 90 ? -1.103 -9.195 13.844 1.00 91.62 90 CYS A C 1
ATOM 753 O O . CYS A 1 90 ? -1.809 -9.858 14.609 1.00 91.62 90 CYS A O 1
ATOM 755 N N . GLY A 1 91 ? -1.403 -9.008 12.566 1.00 91.25 91 GLY A N 1
ATOM 756 C CA . GLY A 1 91 ? -2.619 -9.483 11.921 1.00 91.25 91 GLY A CA 1
ATOM 757 C C . GLY A 1 91 ? -2.707 -8.952 10.495 1.00 91.25 91 GLY A C 1
ATOM 758 O O . GLY A 1 91 ? -1.814 -8.223 10.064 1.00 91.25 91 GLY A O 1
ATOM 759 N N . ASP A 1 92 ? -3.791 -9.302 9.805 1.00 91.38 92 ASP A N 1
ATOM 760 C CA . ASP A 1 92 ? -3.979 -8.999 8.378 1.00 91.38 92 ASP A CA 1
ATOM 761 C C . ASP A 1 92 ? -5.328 -8.307 8.082 1.00 91.38 92 ASP A C 1
ATOM 763 O O . ASP A 1 92 ? -5.736 -8.186 6.932 1.00 91.38 92 ASP A O 1
ATOM 767 N N . ASN A 1 93 ? -6.086 -7.910 9.112 1.00 91.38 93 ASN A N 1
ATOM 768 C CA . ASN A 1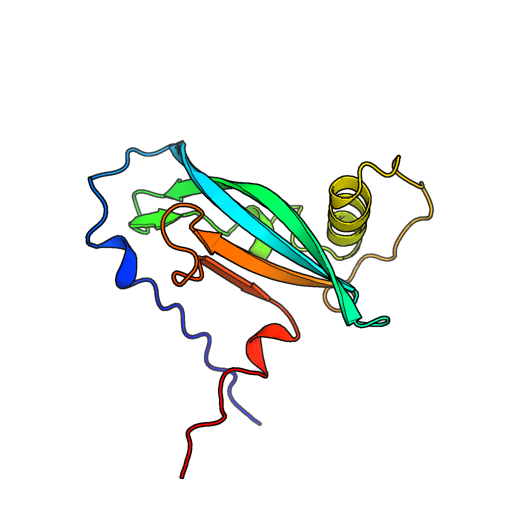 93 ? -7.497 -7.517 8.973 1.00 91.38 93 ASN A CA 1
ATOM 769 C C . ASN A 1 93 ? -7.854 -6.170 9.617 1.00 91.38 93 ASN A C 1
ATOM 771 O O . ASN A 1 93 ? -8.976 -5.687 9.430 1.00 91.38 93 ASN A O 1
ATOM 775 N N . ALA A 1 94 ? -6.961 -5.561 10.396 1.00 93.44 94 ALA A N 1
ATOM 776 C CA . ALA A 1 94 ? -7.205 -4.272 11.034 1.00 93.44 94 ALA A CA 1
ATOM 777 C C . ALA A 1 94 ? -7.096 -3.117 10.032 1.00 93.44 94 ALA A C 1
ATOM 779 O O . ALA A 1 94 ? -7.838 -2.141 10.162 1.00 93.44 94 ALA A O 1
ATOM 780 N N . TYR A 1 95 ? -6.248 -3.253 9.009 1.00 94.25 95 TYR A N 1
ATOM 781 C CA . TYR A 1 95 ? -6.051 -2.227 7.991 1.00 94.25 95 TYR A CA 1
ATOM 782 C C . TYR A 1 95 ? -6.203 -2.757 6.567 1.00 94.25 95 TYR A C 1
ATOM 784 O O . TYR A 1 95 ? -5.702 -3.826 6.232 1.00 94.25 95 TYR A O 1
ATOM 792 N N . SER A 1 96 ? -6.841 -1.966 5.704 1.00 95.12 96 SER A N 1
ATOM 793 C CA . SER A 1 96 ? -6.881 -2.205 4.252 1.00 95.12 96 SER A CA 1
ATOM 794 C C . SER A 1 96 ? -5.936 -1.251 3.528 1.00 95.12 96 SER A C 1
ATOM 796 O O . SER A 1 96 ? -5.772 -0.105 3.951 1.00 95.12 96 SER A O 1
ATOM 798 N N . VAL A 1 97 ? -5.356 -1.682 2.408 1.00 94.75 97 VAL A N 1
ATOM 799 C CA . VAL A 1 97 ? -4.401 -0.877 1.629 1.00 94.75 97 VAL A CA 1
ATOM 800 C C . VAL A 1 97 ? -4.860 -0.781 0.179 1.00 94.75 97 VAL A C 1
ATOM 802 O O . VAL A 1 97 ? -5.322 -1.754 -0.408 1.00 94.75 97 VAL A O 1
ATOM 805 N N . LYS A 1 98 ? -4.718 0.403 -0.415 1.00 95.12 98 LYS A N 1
ATOM 806 C CA . LYS A 1 98 ? -4.897 0.644 -1.848 1.00 95.12 98 LYS A CA 1
ATOM 807 C C . LYS A 1 98 ? -3.735 1.482 -2.355 1.00 95.12 98 LYS A C 1
ATOM 809 O O . LYS A 1 98 ? -3.482 2.565 -1.838 1.00 95.12 98 LYS A O 1
ATOM 814 N N . ILE A 1 99 ? -3.060 1.002 -3.390 1.00 93.69 99 ILE A N 1
ATOM 815 C CA . ILE A 1 99 ? -1.947 1.697 -4.035 1.00 93.69 99 ILE A CA 1
ATOM 816 C C . ILE A 1 99 ? -2.335 1.984 -5.473 1.00 93.69 99 ILE A C 1
ATOM 818 O O . ILE A 1 99 ? -2.749 1.084 -6.207 1.00 93.69 99 ILE A O 1
ATOM 822 N N . VAL A 1 100 ? -2.186 3.237 -5.885 1.00 93.19 100 VAL A N 1
ATOM 823 C CA . VAL A 1 100 ? -2.440 3.670 -7.262 1.00 93.19 100 VAL A CA 1
ATOM 824 C C . VAL A 1 100 ? -1.223 4.375 -7.842 1.00 93.19 100 VAL A C 1
ATOM 826 O O . VAL A 1 100 ? -0.398 4.933 -7.114 1.00 93.19 100 VAL A O 1
ATOM 829 N N . SER A 1 101 ? -1.109 4.373 -9.168 1.00 90.00 101 SER A N 1
ATOM 830 C CA . SER A 1 101 ? -0.082 5.155 -9.858 1.00 90.00 101 SER A CA 1
ATOM 831 C C . SER A 1 101 ? -0.315 6.648 -9.630 1.00 90.00 101 SER A C 1
ATOM 833 O O . SER A 1 101 ? -1.413 7.160 -9.846 1.00 90.00 101 SER A O 1
ATOM 835 N N . LYS A 1 102 ? 0.733 7.390 -9.253 1.00 91.06 102 LYS A N 1
ATOM 836 C CA . LYS A 1 102 ? 0.636 8.853 -9.135 1.00 91.06 102 LYS A CA 1
ATOM 837 C C . LYS A 1 102 ? 0.435 9.519 -10.499 1.00 91.06 102 LYS A C 1
ATOM 839 O O . LYS A 1 102 ? -0.229 10.547 -10.595 1.00 91.06 102 LYS A O 1
ATOM 844 N N . LYS A 1 103 ? 1.021 8.945 -11.554 1.00 88.00 103 LYS A N 1
ATOM 845 C CA . LYS A 1 103 ? 0.913 9.458 -12.929 1.00 88.00 103 LYS A CA 1
ATOM 846 C C . LYS A 1 103 ? -0.503 9.277 -13.479 1.00 88.00 103 LYS A C 1
ATOM 848 O O . LYS A 1 103 ? -0.998 10.157 -14.176 1.00 88.00 103 LYS A O 1
ATOM 853 N N . ASN A 1 104 ? -1.144 8.155 -13.156 1.00 84.69 104 ASN A N 1
ATOM 854 C CA . ASN A 1 104 ? -2.522 7.865 -13.534 1.00 84.69 104 ASN A CA 1
ATOM 855 C C . ASN A 1 104 ? -3.258 7.169 -12.373 1.00 84.69 104 ASN A C 1
ATOM 857 O O . ASN A 1 104 ? -3.218 5.942 -12.286 1.00 84.69 104 ASN A O 1
ATOM 861 N N . PRO A 1 105 ? -3.969 7.922 -11.513 1.00 85.50 105 PRO A N 1
ATOM 862 C CA . PRO A 1 105 ? -4.657 7.369 -10.341 1.00 85.50 105 PRO A CA 1
ATOM 863 C C . PRO A 1 105 ? -5.773 6.361 -10.645 1.00 85.50 105 PRO A C 1
ATOM 865 O O . PRO A 1 105 ? -6.260 5.705 -9.728 1.00 85.50 105 PRO A O 1
ATOM 868 N N . SER A 1 106 ? -6.183 6.223 -11.912 1.00 84.75 106 SER A N 1
ATOM 869 C CA . SER A 1 106 ? -7.119 5.170 -12.331 1.00 84.75 106 SER A CA 1
ATOM 870 C C . SER A 1 106 ? -6.451 3.791 -12.389 1.00 84.75 106 SER A C 1
ATOM 872 O O . SER A 1 106 ? -7.145 2.780 -12.384 1.00 84.75 106 SER A O 1
ATOM 874 N N . ILE A 1 107 ? -5.115 3.739 -12.440 1.00 85.12 107 ILE A N 1
ATOM 875 C CA . ILE A 1 107 ? -4.346 2.495 -12.420 1.00 85.12 107 ILE A CA 1
ATOM 876 C C . ILE A 1 107 ? -4.112 2.092 -10.970 1.00 85.12 107 ILE A C 1
ATOM 878 O O . ILE A 1 107 ? -3.356 2.736 -10.236 1.00 85.12 107 ILE A O 1
ATOM 882 N N . VAL A 1 108 ? -4.752 0.995 -10.583 1.00 89.69 108 VAL A N 1
ATOM 883 C CA . VAL A 1 108 ? -4.551 0.336 -9.297 1.00 89.69 108 VAL A CA 1
ATOM 884 C C . VAL A 1 108 ? -3.357 -0.599 -9.420 1.00 89.69 108 VAL A C 1
ATOM 886 O O . VAL A 1 108 ? -3.343 -1.481 -10.268 1.00 89.69 108 VAL A O 1
ATOM 889 N N . ILE A 1 109 ? -2.363 -0.392 -8.566 1.00 89.75 109 ILE A N 1
ATOM 890 C CA . ILE A 1 109 ? -1.165 -1.232 -8.482 1.00 89.75 109 ILE A CA 1
ATOM 891 C C . ILE A 1 109 ? -1.408 -2.391 -7.518 1.00 89.75 109 ILE A C 1
ATOM 893 O O . ILE A 1 109 ? -1.029 -3.521 -7.798 1.00 89.75 109 ILE A O 1
ATOM 897 N N . TYR A 1 110 ? -2.047 -2.098 -6.385 1.00 91.00 110 TYR A N 1
ATOM 898 C CA . TYR A 1 110 ? -2.278 -3.061 -5.316 1.00 91.00 110 TYR A CA 1
ATOM 899 C C . TYR A 1 110 ? -3.543 -2.717 -4.534 1.00 91.00 110 TYR A C 1
ATOM 901 O O . TYR A 1 110 ? -3.847 -1.536 -4.325 1.00 91.00 110 TYR A O 1
ATOM 909 N N . ARG A 1 111 ? -4.260 -3.745 -4.083 1.00 92.19 111 ARG A N 1
ATOM 910 C CA . ARG A 1 111 ? -5.354 -3.652 -3.117 1.00 92.19 111 ARG A CA 1
ATOM 911 C C . ARG A 1 111 ? -5.300 -4.848 -2.188 1.00 92.19 111 ARG A C 1
ATOM 913 O O . ARG A 1 111 ? -5.009 -5.948 -2.636 1.00 92.19 111 ARG A O 1
ATOM 920 N N . ASP A 1 112 ? -5.636 -4.600 -0.935 1.00 90.06 112 ASP A N 1
ATOM 921 C CA . ASP A 1 112 ? -5.830 -5.630 0.073 1.00 90.06 112 ASP A CA 1
ATOM 922 C C . ASP A 1 112 ? -6.897 -5.195 1.085 1.00 90.06 112 ASP A C 1
ATOM 924 O O . ASP A 1 112 ? -7.076 -3.997 1.347 1.00 90.06 112 ASP A O 1
ATOM 928 N N . GLY A 1 113 ? -7.618 -6.172 1.633 1.00 85.62 113 GLY A N 1
ATOM 929 C CA . GLY A 1 113 ? -8.719 -5.988 2.571 1.00 85.62 113 GLY A CA 1
ATOM 930 C C . GLY A 1 113 ? -10.029 -5.533 1.917 1.00 85.62 113 GLY A C 1
ATOM 931 O O . GLY A 1 113 ? -10.413 -5.964 0.829 1.00 85.62 113 GLY A O 1
ATOM 932 N N . TYR A 1 114 ? -10.759 -4.637 2.587 1.00 75.56 114 TYR A N 1
ATOM 933 C CA . TYR A 1 114 ? -12.139 -4.274 2.228 1.00 75.56 114 TYR A CA 1
ATOM 934 C C . TYR A 1 114 ? -12.287 -3.576 0.862 1.00 75.56 114 TYR A C 1
ATOM 936 O O . TYR A 1 114 ? -13.405 -3.459 0.361 1.00 75.56 114 TYR A O 1
ATOM 944 N N . TYR A 1 115 ? -11.192 -3.159 0.217 1.00 63.31 115 TYR A N 1
ATOM 945 C CA . TYR A 1 115 ? -11.225 -2.590 -1.137 1.00 63.31 115 TYR A CA 1
ATOM 946 C C . TYR A 1 115 ? -11.527 -3.613 -2.246 1.00 63.31 115 TYR A C 1
ATOM 948 O O . TYR A 1 115 ? -11.779 -3.204 -3.385 1.00 63.31 115 TYR A O 1
ATOM 956 N N . GLU A 1 116 ? -11.509 -4.913 -1.941 1.00 53.69 116 GLU A N 1
ATOM 957 C CA . GLU A 1 116 ? -11.936 -5.968 -2.871 1.00 53.69 116 GLU A CA 1
ATOM 958 C C . GLU A 1 116 ? -13.466 -6.123 -2.934 1.00 53.69 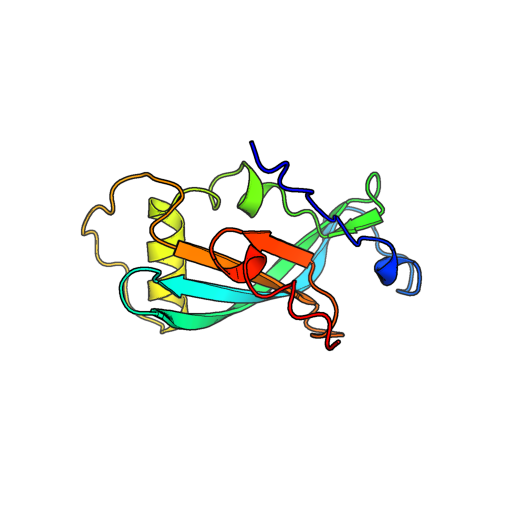116 GLU A C 1
ATOM 960 O O . GLU A 1 116 ? -14.007 -6.568 -3.945 1.00 53.69 116 GLU A O 1
ATOM 965 N N . LEU A 1 117 ? -14.192 -5.702 -1.891 1.00 49.81 117 LEU A N 1
ATOM 966 C CA . LEU A 1 117 ? -15.643 -5.905 -1.792 1.00 49.81 117 LEU A CA 1
ATOM 967 C C . LEU A 1 117 ? -16.470 -4.869 -2.573 1.00 49.81 117 LEU A C 1
ATOM 969 O O . LEU A 1 117 ? -17.651 -5.097 -2.824 1.00 49.81 117 LEU A O 1
ATOM 973 N N . GLU A 1 118 ? -15.873 -3.753 -2.999 1.00 48.44 118 GLU A N 1
ATOM 974 C CA . GLU A 1 118 ? -16.581 -2.687 -3.730 1.00 48.44 118 GLU A CA 1
ATOM 975 C C . GLU A 1 118 ? -16.565 -2.859 -5.264 1.00 48.44 118 GLU A C 1
ATOM 977 O O . GLU A 1 118 ? -17.133 -2.038 -5.983 1.00 48.44 118 GLU A O 1
ATOM 982 N N . ALA A 1 119 ? -15.942 -3.919 -5.795 1.00 45.06 119 ALA A N 1
ATOM 983 C CA . ALA A 1 119 ? -15.746 -4.099 -7.240 1.00 45.06 119 ALA A CA 1
ATOM 984 C C . ALA A 1 119 ? -16.890 -4.820 -7.991 1.00 45.06 119 ALA A C 1
ATOM 986 O O . ALA A 1 119 ? -16.770 -5.039 -9.192 1.00 45.06 119 ALA A O 1
ATOM 987 N N . THR A 1 120 ? -18.014 -5.164 -7.350 1.00 41.59 120 THR A N 1
ATOM 988 C CA . THR A 1 120 ? -19.146 -5.830 -8.035 1.00 41.59 120 THR A CA 1
ATOM 989 C C . THR A 1 120 ? -20.487 -5.158 -7.744 1.00 41.59 120 THR A C 1
ATOM 991 O O . THR A 1 120 ? -21.373 -5.720 -7.119 1.00 41.59 120 THR A O 1
ATOM 994 N N . ASN A 1 121 ? -20.661 -3.939 -8.247 1.00 42.03 121 ASN A N 1
ATOM 995 C CA . ASN A 1 121 ? -21.991 -3.467 -8.638 1.00 42.03 121 ASN A CA 1
ATOM 996 C C . ASN A 1 121 ? -21.958 -3.211 -10.145 1.00 42.03 121 ASN A C 1
ATOM 998 O O . ASN A 1 121 ? -21.956 -2.067 -10.607 1.00 42.03 121 ASN A O 1
ATOM 1002 N N . GLU A 1 122 ? -21.874 -4.304 -10.910 1.00 40.56 122 GLU A N 1
ATOM 1003 C CA . GLU A 1 122 ? -22.342 -4.293 -12.291 1.00 40.56 122 GLU A CA 1
ATOM 1004 C C . GLU A 1 122 ? -23.805 -3.843 -12.250 1.00 40.56 122 GLU A C 1
ATOM 1006 O O . GLU A 1 122 ? -24.639 -4.432 -11.565 1.00 40.56 122 GLU A O 1
ATOM 1011 N N . ARG A 1 123 ? -24.078 -2.703 -12.883 1.00 40.69 123 ARG A N 1
ATOM 1012 C CA . ARG A 1 123 ? -25.436 -2.194 -13.049 1.00 40.69 123 ARG A CA 1
ATOM 1013 C C . ARG A 1 123 ? -26.173 -3.165 -13.970 1.00 40.69 123 ARG A C 1
ATOM 1015 O O . ARG A 1 123 ? -25.698 -3.379 -15.085 1.00 40.69 123 ARG A O 1
ATOM 1022 N N . ASP A 1 124 ? -27.284 -3.710 -13.477 1.00 38.66 124 ASP A N 1
ATOM 1023 C CA . ASP A 1 124 ? -28.321 -4.376 -14.279 1.00 38.66 124 ASP A CA 1
ATOM 1024 C C . ASP A 1 124 ? -28.777 -3.512 -15.472 1.00 38.66 124 ASP A C 1
ATOM 1026 O O . ASP A 1 124 ? -28.852 -2.264 -15.322 1.00 38.66 124 ASP A O 1
#

Nearest PDB structures (foldseek):
  2rpz-assembly1_A  TM=3.861E-01  e=1.234E+00  Mus musculus
  5k1a-assembly4_G  TM=6.475E-01  e=7.729E+00  Homo sapiens
  8t5q-assembly2_F  TM=4.382E-01  e=7.729E+00  Homo sapiens
  4c9u-assembly1_A  TM=3.528E-01  e=4.457E+00  Xenopus tropicalis
  6myd-assembly2_C  TM=3.609E-01  e=8.217E+00  Danio rerio

Radius of gyration: 15.4 Å; Cα contacts (8 Å, |Δi|>4): 189; chains: 1; bounding box: 43×35×44 Å

Foldseek 3Di:
DDDDDPPPVQVPLPPPDDDDFQDWFKKKKWKAQPVVRDIFIDIDTFTQDPVSRAGDCCCCVPNPVQWPQNSVVVVCVSVVHDDDPPRDDTDRARMWMWMAGPVDRVHTRDTGYPVSVPPDPPDD

Solvent-accessible surface area (backbone atoms only — not comparable to full-atom values): 7530 Å² total; per-residue (Å²): 136,82,84,82,75,85,80,78,73,66,76,72,54,78,77,56,76,90,78,54,72,71,37,74,44,53,25,36,40,36,37,28,39,62,87,81,66,52,73,41,60,40,80,49,66,30,42,30,32,67,92,78,58,41,66,50,54,53,51,52,70,75,36,78,51,35,33,26,40,44,42,52,53,53,49,39,47,49,74,71,44,76,90,72,85,74,82,52,70,78,46,69,70,57,43,23,42,39,31,22,33,58,91,45,70,87,42,65,76,46,73,39,57,72,72,67,74,72,76,75,75,78,80,128

pLD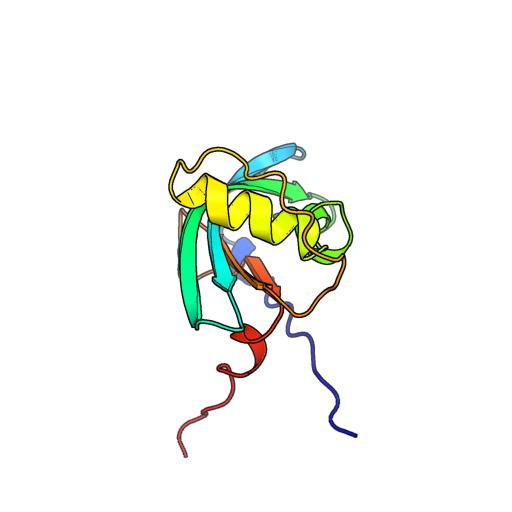DT: mean 78.61, std 19.39, range [27.33, 96.0]

Organism: NCBI:txid1070528